Protein AF-A0AAW1MHN1-F1 (afdb_monomer_lite)

Structure (mmCIF, N/CA/C/O backbone):
data_AF-A0AAW1MHN1-F1
#
_entry.id   AF-A0AAW1MHN1-F1
#
loop_
_atom_site.group_PDB
_atom_site.id
_atom_site.type_symbol
_atom_site.label_atom_id
_atom_site.label_alt_id
_atom_site.label_comp_id
_atom_site.label_asym_id
_atom_site.label_entity_id
_atom_site.label_seq_id
_atom_site.pdbx_PDB_ins_code
_atom_site.Cartn_x
_atom_site.Cartn_y
_atom_site.Cartn_z
_atom_site.occupancy
_atom_site.B_iso_or_equiv
_atom_site.auth_seq_id
_atom_site.auth_comp_id
_atom_site.auth_asym_id
_atom_site.auth_atom_id
_atom_site.pdbx_PDB_model_num
ATOM 1 N N . MET A 1 1 ? 38.233 4.394 -58.526 1.00 70.19 1 MET A N 1
ATOM 2 C CA . MET A 1 1 ? 38.509 3.224 -57.655 1.00 70.19 1 MET A CA 1
ATOM 3 C C . MET A 1 1 ? 38.593 3.620 -56.185 1.00 70.19 1 MET A C 1
ATOM 5 O O . MET A 1 1 ? 37.883 3.020 -55.396 1.00 70.19 1 MET A O 1
ATOM 9 N N . HIS A 1 2 ? 39.380 4.636 -55.810 1.00 81.19 2 HIS A N 1
ATOM 10 C CA . HIS A 1 2 ? 39.458 5.106 -54.418 1.00 81.19 2 HIS A CA 1
ATOM 11 C C . HIS A 1 2 ? 38.120 5.651 -53.877 1.00 81.19 2 HIS A C 1
ATOM 13 O O . HIS A 1 2 ? 37.671 5.200 -52.833 1.00 81.19 2 HIS A O 1
ATOM 19 N N . GLU A 1 3 ? 37.430 6.514 -54.630 1.00 82.94 3 GLU A N 1
ATOM 20 C CA . GLU A 1 3 ? 36.120 7.070 -54.234 1.00 82.94 3 GLU A CA 1
ATOM 21 C C . GLU A 1 3 ? 35.040 5.997 -54.036 1.00 82.94 3 GLU A C 1
ATOM 23 O O . GLU A 1 3 ? 34.288 6.041 -53.070 1.00 82.94 3 GLU A O 1
ATOM 28 N N . TYR A 1 4 ? 35.019 4.976 -54.896 1.00 83.81 4 TYR A N 1
ATOM 29 C CA . TYR A 1 4 ? 34.087 3.851 -54.770 1.00 83.81 4 TYR A CA 1
ATOM 30 C C . TYR A 1 4 ? 34.326 3.043 -53.485 1.00 83.81 4 TYR A C 1
ATOM 32 O O . TYR A 1 4 ? 33.385 2.630 -52.817 1.00 83.81 4 TYR A O 1
ATOM 40 N N . ILE A 1 5 ? 35.593 2.847 -53.103 1.00 85.06 5 ILE A N 1
ATOM 41 C CA . ILE A 1 5 ? 35.951 2.154 -51.857 1.00 85.06 5 ILE A CA 1
ATOM 42 C C . ILE A 1 5 ? 35.520 2.971 -50.631 1.00 85.06 5 ILE A C 1
ATOM 44 O O . ILE A 1 5 ? 35.090 2.384 -49.641 1.00 85.06 5 ILE A O 1
ATOM 48 N N . VAL A 1 6 ? 35.622 4.302 -50.690 1.00 87.69 6 VAL A N 1
ATOM 49 C CA . VAL A 1 6 ? 35.166 5.195 -49.611 1.00 87.69 6 VAL A CA 1
ATOM 50 C C . VAL A 1 6 ? 33.645 5.127 -49.471 1.00 87.69 6 VAL A C 1
ATOM 52 O O . VAL A 1 6 ? 33.153 4.832 -48.389 1.00 87.69 6 VAL A O 1
ATOM 55 N N . GLN A 1 7 ? 32.906 5.237 -50.576 1.00 89.94 7 GLN A N 1
ATOM 56 C CA . GLN A 1 7 ? 31.442 5.183 -50.564 1.00 89.94 7 GLN A CA 1
ATOM 57 C C . GLN A 1 7 ? 30.892 3.857 -50.008 1.00 89.94 7 GLN A C 1
ATOM 59 O O . GLN A 1 7 ? 29.919 3.845 -49.255 1.00 89.94 7 GLN A O 1
ATOM 64 N N . VAL A 1 8 ? 31.526 2.729 -50.347 1.00 89.44 8 VAL A N 1
ATOM 65 C CA . VAL A 1 8 ? 31.143 1.415 -49.804 1.00 89.44 8 VAL A CA 1
ATOM 66 C C . VAL A 1 8 ? 31.441 1.325 -48.305 1.00 89.44 8 VAL A C 1
ATOM 68 O O . VAL A 1 8 ? 30.635 0.771 -47.561 1.00 89.44 8 VAL A O 1
ATOM 71 N N . LYS A 1 9 ? 32.568 1.879 -47.839 1.00 90.56 9 LYS A N 1
ATOM 72 C CA . LYS A 1 9 ? 32.893 1.915 -46.405 1.00 90.56 9 LYS A CA 1
ATOM 73 C C . LYS A 1 9 ? 31.888 2.743 -45.614 1.00 90.56 9 LYS A C 1
ATOM 75 O O . LYS A 1 9 ? 31.445 2.276 -44.569 1.00 90.56 9 LYS A O 1
ATOM 80 N N . ASP A 1 10 ? 31.514 3.909 -46.127 1.00 90.12 10 ASP A N 1
ATOM 81 C CA . ASP A 1 10 ? 30.573 4.807 -45.458 1.00 90.12 10 ASP A CA 1
ATOM 82 C C . ASP A 1 10 ? 29.181 4.169 -45.368 1.00 90.12 10 ASP A C 1
ATOM 84 O O . ASP A 1 10 ? 28.581 4.146 -44.299 1.00 90.12 10 ASP A O 1
ATOM 88 N N . SER A 1 11 ? 28.716 3.522 -46.443 1.00 88.69 11 SER A N 1
ATOM 89 C CA . SER A 1 11 ? 27.442 2.790 -46.439 1.00 88.69 11 SER A CA 1
ATOM 90 C C . SER A 1 11 ? 27.431 1.617 -45.451 1.00 88.69 11 SER A C 1
ATOM 92 O O . SER A 1 11 ? 26.456 1.425 -44.727 1.00 88.69 11 SER A O 1
ATOM 94 N N . VAL A 1 12 ? 28.514 0.835 -45.381 1.00 87.62 12 VAL A N 1
ATOM 95 C CA . VAL A 1 12 ? 28.626 -0.269 -44.414 1.00 87.62 12 VAL A CA 1
ATOM 96 C C . VAL A 1 12 ? 28.677 0.264 -42.984 1.00 87.62 12 VAL A C 1
ATOM 98 O O . VAL A 1 12 ? 28.053 -0.315 -42.096 1.00 87.62 12 VAL A O 1
ATOM 101 N N . TYR A 1 13 ? 29.388 1.368 -42.757 1.00 89.44 13 TYR A N 1
ATOM 102 C CA . TYR A 1 13 ? 29.446 2.022 -41.456 1.00 89.44 13 TYR A CA 1
ATOM 103 C C . TYR A 1 13 ? 28.063 2.515 -41.019 1.00 89.44 13 TYR A C 1
ATOM 105 O O . TYR A 1 13 ? 27.644 2.205 -39.909 1.00 89.44 13 TYR A O 1
ATOM 113 N N . GLU A 1 14 ? 27.314 3.187 -41.895 1.00 87.31 14 GLU A N 1
ATOM 114 C CA . GLU A 1 14 ? 25.948 3.633 -41.600 1.00 87.31 14 GLU A CA 1
ATOM 115 C C . GLU A 1 14 ? 25.006 2.468 -41.281 1.00 87.31 14 GLU A C 1
ATOM 117 O O . GLU A 1 14 ? 24.216 2.559 -40.343 1.00 87.31 14 GLU A O 1
ATOM 122 N N . VAL A 1 15 ? 25.089 1.354 -42.014 1.00 83.88 15 VAL A N 1
ATOM 123 C CA . VAL A 1 15 ? 24.269 0.165 -41.731 1.00 83.88 15 VAL A CA 1
ATOM 124 C C . VAL A 1 15 ? 24.635 -0.449 -40.381 1.00 83.88 15 VAL A C 1
ATOM 126 O O . VAL A 1 15 ? 23.741 -0.794 -39.613 1.00 83.88 15 VAL A O 1
ATOM 129 N N . LEU A 1 16 ? 25.928 -0.566 -40.067 1.00 83.88 16 LEU A N 1
ATOM 130 C CA . LEU A 1 16 ? 26.386 -1.108 -38.786 1.00 83.88 16 LEU A CA 1
ATOM 131 C C . LEU A 1 16 ? 25.983 -0.216 -37.615 1.00 83.88 16 LEU A C 1
ATOM 133 O O . LEU A 1 16 ? 25.509 -0.734 -36.610 1.00 83.88 16 LEU A O 1
ATOM 137 N N . VAL A 1 17 ? 26.138 1.102 -37.747 1.00 85.44 17 VAL A N 1
ATOM 138 C CA . VAL A 1 17 ? 25.728 2.066 -36.721 1.00 85.44 17 VAL A CA 1
ATOM 139 C C . VAL A 1 17 ? 24.221 1.999 -36.508 1.00 85.44 17 VAL A C 1
ATOM 141 O O . VAL A 1 17 ? 23.791 1.826 -35.377 1.00 85.44 17 VAL A O 1
ATOM 144 N N . ASN A 1 18 ? 23.417 2.022 -37.575 1.00 82.75 18 ASN A N 1
ATOM 145 C CA . ASN A 1 18 ? 21.959 1.948 -37.451 1.00 82.75 18 ASN A CA 1
ATOM 146 C C . ASN A 1 18 ? 21.476 0.611 -36.862 1.00 82.75 18 ASN A C 1
ATOM 148 O O . ASN A 1 18 ? 20.567 0.605 -36.033 1.00 82.75 18 ASN A O 1
ATOM 152 N N . TYR A 1 19 ? 22.078 -0.512 -37.269 1.00 80.31 19 TYR A N 1
ATOM 153 C CA . TYR A 1 19 ? 21.760 -1.837 -36.727 1.00 80.31 19 TYR A CA 1
ATOM 154 C C . TYR A 1 19 ? 22.119 -1.926 -35.242 1.00 80.31 19 TYR A C 1
ATOM 156 O O . TYR A 1 19 ? 21.300 -2.344 -34.428 1.00 80.31 19 TYR A O 1
ATOM 164 N N . ILE A 1 20 ? 23.328 -1.488 -34.872 1.00 83.62 20 ILE A N 1
ATOM 165 C CA . ILE A 1 20 ? 23.756 -1.464 -33.474 1.00 83.62 20 ILE A CA 1
ATOM 166 C C . ILE A 1 20 ? 22.836 -0.536 -32.688 1.00 83.62 20 ILE A C 1
ATOM 168 O O . ILE A 1 20 ? 22.246 -0.992 -31.727 1.00 83.62 20 ILE A O 1
ATOM 172 N N . ASP A 1 21 ? 22.617 0.709 -33.096 1.00 84.12 21 ASP A N 1
ATOM 173 C CA . ASP A 1 21 ? 21.838 1.655 -32.296 1.00 84.12 21 ASP A CA 1
ATOM 174 C C . ASP A 1 21 ? 20.392 1.197 -32.069 1.00 84.12 21 ASP A C 1
ATOM 176 O O . ASP A 1 21 ? 19.911 1.253 -30.936 1.00 84.12 21 ASP A O 1
ATOM 180 N N . ILE A 1 22 ? 19.692 0.701 -33.093 1.00 83.12 22 ILE A N 1
ATOM 181 C CA . ILE A 1 22 ? 18.272 0.343 -32.967 1.00 83.12 22 ILE A CA 1
ATOM 182 C C . ILE A 1 22 ? 18.102 -1.014 -32.278 1.00 83.12 22 ILE A C 1
ATOM 184 O O . ILE A 1 22 ? 17.383 -1.107 -31.277 1.00 83.12 22 ILE A O 1
ATOM 188 N N . ASP A 1 23 ? 18.770 -2.061 -32.770 1.00 86.56 23 ASP A N 1
ATOM 189 C CA . ASP A 1 23 ? 18.561 -3.418 -32.261 1.00 86.56 23 ASP A CA 1
ATOM 190 C C . ASP A 1 23 ? 19.213 -3.616 -30.891 1.00 86.56 23 ASP A C 1
ATOM 192 O O . ASP A 1 23 ? 18.629 -4.275 -30.027 1.00 86.56 23 ASP A O 1
ATOM 196 N N . PHE A 1 24 ? 20.371 -2.994 -30.631 1.00 88.12 24 PHE A N 1
ATOM 197 C CA . PHE A 1 24 ? 20.981 -3.023 -29.299 1.00 88.12 24 PHE A CA 1
ATOM 198 C C . PHE A 1 24 ? 20.142 -2.248 -28.289 1.00 88.12 24 PHE A C 1
ATOM 200 O O . PHE A 1 24 ? 19.923 -2.754 -27.192 1.00 88.12 24 PHE A O 1
ATOM 207 N N . THR A 1 25 ? 19.640 -1.055 -28.632 1.00 89.31 25 THR A N 1
ATOM 208 C CA . THR A 1 25 ? 18.800 -0.277 -27.705 1.00 89.31 25 THR A CA 1
ATOM 209 C C . THR A 1 25 ? 17.502 -1.013 -27.400 1.00 89.31 25 THR A C 1
ATOM 211 O O . THR A 1 25 ? 17.096 -1.085 -26.237 1.00 89.31 25 THR A O 1
ATOM 214 N N . LEU A 1 26 ? 16.868 -1.617 -28.410 1.00 90.56 26 LEU A N 1
ATOM 215 C CA . LEU A 1 26 ? 15.676 -2.428 -28.205 1.00 90.56 26 LEU A CA 1
ATOM 216 C C . LEU A 1 26 ? 15.996 -3.639 -27.322 1.00 90.56 26 LEU A C 1
ATOM 218 O O . LEU A 1 26 ? 15.363 -3.809 -26.282 1.00 90.56 26 LEU A O 1
ATOM 222 N N . TRP A 1 27 ? 17.013 -4.430 -27.659 1.00 91.56 27 TRP A N 1
ATOM 223 C CA . TRP A 1 27 ? 17.418 -5.593 -26.867 1.00 91.56 27 TRP A CA 1
ATOM 224 C C . TRP A 1 27 ? 17.759 -5.226 -25.416 1.00 91.56 27 TRP A C 1
ATOM 226 O O . TRP A 1 27 ? 17.274 -5.865 -24.480 1.00 91.56 27 TRP A O 1
ATOM 236 N N . LEU A 1 28 ? 18.528 -4.154 -25.220 1.00 92.25 28 LEU A N 1
ATOM 237 C CA . LEU A 1 28 ? 18.906 -3.646 -23.907 1.00 92.25 28 LEU A CA 1
ATOM 238 C C . LEU A 1 28 ? 17.676 -3.197 -23.114 1.00 92.25 28 LEU A C 1
ATOM 240 O O . LEU A 1 28 ? 17.567 -3.507 -21.930 1.00 92.25 28 LEU A O 1
ATOM 244 N N . SER A 1 29 ? 16.722 -2.514 -23.753 1.00 89.44 29 SER A N 1
ATOM 245 C CA . SER A 1 29 ? 15.479 -2.111 -23.094 1.00 89.44 29 SER A CA 1
ATOM 246 C C . SER A 1 29 ? 14.668 -3.325 -22.632 1.00 89.44 29 SER A C 1
ATOM 248 O O . SER A 1 29 ? 14.266 -3.376 -21.474 1.00 89.44 29 SER A O 1
ATOM 250 N N . TRP A 1 30 ? 14.511 -4.353 -23.471 1.00 92.19 30 TRP A N 1
ATOM 251 C CA . TRP A 1 30 ? 13.808 -5.588 -23.112 1.00 92.19 30 TRP A CA 1
ATOM 252 C C . TRP A 1 30 ? 14.504 -6.351 -21.981 1.00 92.19 30 TRP A C 1
ATOM 254 O O . TRP A 1 30 ? 13.828 -6.897 -21.112 1.00 92.19 30 TRP A O 1
ATOM 264 N N . LEU A 1 31 ? 15.839 -6.344 -21.952 1.00 92.19 31 LEU A N 1
ATOM 265 C CA . LEU A 1 31 ? 16.625 -6.920 -20.862 1.00 92.19 31 LEU A CA 1
ATOM 266 C C . LEU A 1 31 ? 16.437 -6.149 -19.543 1.00 92.19 31 LEU A C 1
ATOM 268 O O . LEU A 1 31 ? 16.331 -6.758 -18.479 1.00 92.19 31 LEU A O 1
ATOM 272 N N . LEU A 1 32 ? 16.393 -4.815 -19.601 1.00 93.06 32 LEU A N 1
ATOM 273 C CA . LEU A 1 32 ? 16.289 -3.953 -18.421 1.00 93.06 32 LEU A CA 1
ATOM 274 C C . LEU A 1 32 ? 14.853 -3.781 -17.910 1.00 93.06 32 LEU A C 1
ATOM 276 O O . LEU A 1 32 ? 14.673 -3.491 -16.729 1.00 93.06 32 LEU A O 1
ATOM 280 N N . MET A 1 33 ? 13.825 -3.975 -18.739 1.00 90.12 33 MET A N 1
ATOM 281 C CA . MET A 1 33 ? 12.423 -3.796 -18.337 1.00 90.12 33 MET A CA 1
ATOM 282 C C . MET A 1 33 ? 12.019 -4.659 -17.125 1.00 90.12 33 MET A C 1
ATOM 284 O O . MET A 1 33 ? 11.496 -4.096 -16.160 1.00 90.12 33 MET A O 1
ATOM 288 N N . PRO A 1 34 ? 12.292 -5.981 -17.084 1.00 89.12 34 PRO A N 1
ATOM 289 C CA . PRO A 1 34 ? 12.010 -6.795 -15.903 1.00 89.12 34 PRO A CA 1
ATOM 290 C C . PRO A 1 34 ? 12.746 -6.293 -14.659 1.00 89.12 34 PRO A C 1
ATOM 292 O O . PRO A 1 34 ? 12.159 -6.223 -13.583 1.00 89.12 34 PRO A O 1
ATOM 295 N N . LEU A 1 35 ? 14.007 -5.879 -14.813 1.00 90.00 35 LEU A N 1
ATOM 296 C CA . LEU A 1 35 ? 14.811 -5.338 -13.720 1.00 90.00 35 LEU A CA 1
ATOM 297 C C . LEU A 1 35 ? 14.179 -4.057 -13.157 1.00 90.00 35 LEU A C 1
ATOM 299 O O . LEU A 1 35 ? 13.976 -3.943 -11.951 1.00 90.00 35 LEU A O 1
ATOM 303 N N . ILE A 1 36 ? 13.786 -3.125 -14.022 1.00 89.81 36 ILE A N 1
ATOM 304 C CA . ILE A 1 36 ? 13.105 -1.888 -13.625 1.00 89.81 36 ILE A CA 1
ATOM 305 C C . ILE A 1 36 ? 11.809 -2.209 -12.868 1.00 89.81 36 ILE A C 1
ATOM 307 O O . ILE A 1 36 ? 11.591 -1.681 -11.778 1.00 89.81 36 ILE A O 1
ATOM 311 N N . ILE A 1 37 ? 10.984 -3.126 -13.384 1.00 87.88 37 ILE A N 1
ATOM 312 C CA . ILE A 1 37 ? 9.732 -3.542 -12.733 1.00 87.88 37 ILE A CA 1
ATOM 313 C C . ILE A 1 37 ? 9.999 -4.120 -11.334 1.00 87.88 37 ILE A C 1
ATOM 315 O O . ILE A 1 37 ? 9.290 -3.772 -10.386 1.00 87.88 37 ILE A O 1
ATOM 319 N N . THR A 1 38 ? 11.049 -4.936 -11.171 1.00 86.69 38 THR A N 1
ATOM 320 C CA . THR A 1 38 ? 11.400 -5.516 -9.861 1.00 86.69 38 THR A CA 1
ATOM 321 C C . THR A 1 38 ? 11.784 -4.478 -8.809 1.00 86.69 38 THR A C 1
ATOM 323 O O . THR A 1 38 ? 11.585 -4.740 -7.628 1.00 86.69 38 THR A O 1
ATOM 326 N N . PHE A 1 39 ? 12.271 -3.295 -9.203 1.00 87.06 39 PHE A N 1
ATOM 327 C CA . PHE A 1 39 ? 12.568 -2.195 -8.276 1.00 87.06 39 PHE A CA 1
ATOM 328 C C . PHE A 1 39 ? 11.390 -1.237 -8.068 1.00 87.06 39 PHE A C 1
ATOM 330 O O . PHE A 1 39 ? 11.228 -0.697 -6.973 1.00 87.06 39 PHE A O 1
ATOM 337 N N . ILE A 1 40 ? 10.543 -1.037 -9.081 1.00 88.81 40 ILE A N 1
ATOM 338 C CA . ILE A 1 40 ? 9.361 -0.168 -8.970 1.00 88.81 40 ILE A CA 1
ATOM 339 C C . ILE A 1 40 ? 8.375 -0.721 -7.938 1.00 88.81 40 ILE A C 1
ATOM 341 O O . ILE A 1 40 ? 7.862 0.034 -7.112 1.00 88.81 40 ILE A O 1
ATOM 345 N N . LEU A 1 41 ? 8.126 -2.032 -7.956 1.00 83.75 41 LEU A N 1
ATOM 346 C CA . LEU A 1 41 ? 7.161 -2.661 -7.057 1.00 83.75 41 LEU A CA 1
ATOM 347 C C . LEU A 1 41 ? 7.486 -2.428 -5.562 1.00 83.75 41 LEU A C 1
ATOM 349 O O . LEU A 1 41 ? 6.636 -1.877 -4.861 1.00 83.75 41 LEU A O 1
ATOM 353 N N . PRO A 1 42 ? 8.693 -2.742 -5.047 1.00 85.94 42 PRO A N 1
ATOM 354 C CA . PRO A 1 42 ? 9.042 -2.451 -3.657 1.00 85.94 42 PRO A CA 1
ATOM 355 C C . PRO A 1 42 ? 9.085 -0.948 -3.356 1.00 85.94 42 PRO A C 1
ATOM 357 O O . PRO A 1 42 ? 8.726 -0.550 -2.249 1.00 85.94 42 PRO A O 1
ATOM 360 N N . LEU A 1 43 ? 9.456 -0.096 -4.321 1.00 89.44 43 LEU A N 1
ATOM 361 C CA . LEU A 1 43 ? 9.453 1.357 -4.129 1.00 89.44 43 LEU A CA 1
ATOM 362 C C . LEU A 1 43 ? 8.044 1.893 -3.835 1.00 89.44 43 LEU A C 1
ATOM 364 O O . LEU A 1 43 ? 7.870 2.697 -2.919 1.00 89.44 43 LEU A O 1
ATOM 368 N N . VAL A 1 44 ? 7.032 1.421 -4.566 1.00 89.88 44 VAL A N 1
ATOM 369 C CA . VAL A 1 44 ? 5.634 1.819 -4.338 1.00 89.88 44 VAL A CA 1
ATOM 370 C C . VAL A 1 44 ? 5.155 1.391 -2.954 1.00 89.88 44 VAL A C 1
ATOM 372 O O . VAL A 1 44 ? 4.529 2.183 -2.249 1.00 89.88 44 VAL A O 1
ATOM 375 N N . ILE A 1 45 ? 5.521 0.187 -2.510 1.00 88.62 45 ILE A N 1
ATOM 376 C CA . ILE A 1 45 ? 5.190 -0.295 -1.163 1.00 88.62 45 ILE A CA 1
ATOM 377 C C . ILE A 1 45 ? 5.826 0.583 -0.084 1.00 88.62 45 ILE A C 1
ATOM 379 O O . ILE A 1 45 ? 5.152 0.963 0.874 1.00 88.62 45 ILE A O 1
ATOM 383 N N . VAL A 1 46 ? 7.092 0.972 -0.249 1.00 88.62 46 VAL A N 1
ATOM 384 C CA . VAL A 1 46 ? 7.760 1.897 0.678 1.00 88.62 46 VAL A CA 1
ATOM 385 C C . VAL A 1 46 ? 7.021 3.237 0.732 1.00 88.62 46 VAL A C 1
ATOM 387 O O . VAL A 1 46 ? 6.712 3.719 1.822 1.00 88.62 46 VAL A O 1
ATOM 390 N N . ILE A 1 47 ? 6.659 3.814 -0.418 1.00 91.06 47 ILE A N 1
ATOM 391 C CA . ILE A 1 47 ? 5.889 5.067 -0.484 1.00 91.06 47 ILE A CA 1
ATOM 392 C C . ILE A 1 47 ? 4.550 4.935 0.261 1.00 91.06 47 ILE A C 1
ATOM 394 O O . ILE A 1 47 ? 4.199 5.812 1.052 1.00 91.06 47 ILE A O 1
ATOM 398 N N . LEU A 1 48 ? 3.823 3.829 0.081 1.00 90.56 48 LEU A N 1
ATOM 399 C CA . LEU A 1 48 ? 2.561 3.577 0.786 1.00 90.56 48 LEU A CA 1
ATOM 400 C C . LEU A 1 48 ? 2.735 3.464 2.301 1.00 90.56 48 LEU A C 1
ATOM 402 O O . LEU A 1 48 ? 1.892 3.960 3.056 1.00 90.56 48 LEU A O 1
ATOM 406 N N . LEU A 1 49 ? 3.829 2.861 2.769 1.00 88.94 49 LEU A N 1
ATOM 407 C CA . LEU A 1 49 ? 4.153 2.810 4.196 1.00 88.94 49 LEU A CA 1
ATOM 408 C C . LEU A 1 49 ? 4.413 4.213 4.761 1.00 88.94 49 LEU A C 1
ATOM 410 O O . LEU A 1 49 ? 3.900 4.538 5.834 1.00 88.94 49 LEU A O 1
ATOM 414 N N . TYR A 1 50 ? 5.124 5.077 4.029 1.00 88.56 50 TYR A N 1
ATOM 415 C CA . TYR A 1 50 ? 5.326 6.475 4.430 1.00 88.56 50 TYR A CA 1
ATOM 416 C C . TYR A 1 50 ? 4.022 7.275 4.452 1.00 88.56 50 TYR A C 1
ATOM 418 O O . TYR A 1 50 ? 3.777 8.008 5.410 1.00 88.56 50 TYR A O 1
ATOM 426 N N . ILE A 1 51 ? 3.154 7.105 3.451 1.00 91.06 51 ILE A N 1
ATOM 427 C CA . ILE A 1 51 ? 1.819 7.722 3.437 1.00 91.06 51 ILE A CA 1
ATOM 428 C C . ILE A 1 51 ? 1.002 7.241 4.644 1.00 91.06 51 ILE A C 1
ATOM 430 O O . ILE A 1 51 ? 0.374 8.046 5.329 1.00 91.06 51 ILE A O 1
ATOM 434 N N . SER A 1 52 ? 1.053 5.945 4.958 1.00 90.12 52 SER A N 1
ATOM 435 C CA . SER A 1 52 ? 0.364 5.372 6.120 1.00 90.12 52 SER A CA 1
ATOM 436 C C . SER A 1 52 ? 0.864 5.987 7.429 1.00 90.12 52 SER A C 1
ATOM 438 O O . SER A 1 52 ? 0.063 6.423 8.257 1.00 90.12 52 SER A O 1
ATOM 440 N N . ALA A 1 53 ? 2.185 6.091 7.600 1.00 88.12 53 ALA A N 1
ATOM 441 C CA . ALA A 1 53 ? 2.794 6.740 8.756 1.00 88.12 53 ALA A CA 1
ATOM 442 C C . ALA A 1 53 ? 2.401 8.225 8.853 1.00 88.12 53 ALA A C 1
ATOM 444 O O . ALA A 1 53 ? 2.057 8.696 9.937 1.00 88.12 53 ALA A O 1
ATOM 445 N N . LEU A 1 54 ? 2.375 8.944 7.727 1.00 88.88 54 LEU A N 1
ATOM 446 C CA . LEU A 1 54 ? 1.961 10.345 7.655 1.00 88.88 54 LEU A CA 1
ATOM 447 C C . LEU A 1 54 ? 0.495 10.540 8.065 1.00 88.88 54 LEU A C 1
ATOM 449 O O . LEU A 1 54 ? 0.187 11.465 8.824 1.00 88.88 54 LEU A O 1
ATOM 453 N N . ILE A 1 55 ? -0.405 9.663 7.610 1.00 88.50 55 ILE A N 1
ATOM 454 C CA . ILE A 1 55 ? -1.817 9.673 8.013 1.00 88.50 55 ILE A CA 1
ATOM 455 C C . ILE A 1 55 ? -1.909 9.472 9.527 1.00 88.50 55 ILE A C 1
ATOM 457 O O . ILE A 1 55 ? -2.495 10.300 10.224 1.00 88.50 55 ILE A O 1
ATOM 461 N N . LEU A 1 56 ? -1.283 8.423 10.065 1.00 87.12 56 LEU A N 1
ATOM 462 C CA . LEU A 1 56 ? -1.315 8.141 11.502 1.00 87.12 56 LEU A CA 1
ATOM 463 C C . LEU A 1 56 ? -0.723 9.288 12.331 1.00 87.12 56 LEU A C 1
ATOM 465 O O . LEU A 1 56 ? -1.277 9.648 13.369 1.00 87.12 56 LEU A O 1
ATOM 469 N N . TYR A 1 57 ? 0.367 9.899 11.866 1.00 87.38 57 TYR A N 1
ATOM 470 C CA . TYR A 1 57 ? 0.990 11.042 12.527 1.00 87.38 57 TYR A CA 1
ATOM 471 C C . TYR A 1 57 ? 0.078 12.272 12.527 1.00 87.38 57 TYR A C 1
ATOM 473 O O . TYR A 1 57 ? -0.103 12.910 13.566 1.00 87.38 57 TYR A O 1
ATOM 481 N N . THR A 1 58 ? -0.571 12.559 11.398 1.00 85.94 58 THR A N 1
ATOM 482 C CA . THR A 1 58 ? -1.565 13.633 11.289 1.00 85.94 58 THR A CA 1
ATOM 483 C C . THR A 1 58 ? -2.710 13.419 12.273 1.00 85.94 58 THR A C 1
ATOM 485 O O . THR A 1 58 ? -3.049 14.331 13.023 1.00 85.94 58 THR A O 1
ATOM 488 N N . TYR A 1 59 ? -3.254 12.201 12.345 1.00 84.25 59 TYR A N 1
ATOM 489 C CA . TYR A 1 59 ? -4.303 11.859 13.307 1.00 84.25 59 TYR A CA 1
ATOM 490 C C . TYR A 1 59 ? -3.808 11.882 14.757 1.00 84.25 59 TYR A C 1
ATOM 492 O O . TYR A 1 59 ? -4.594 12.171 15.651 1.00 84.25 59 TYR A O 1
ATOM 500 N N . LYS A 1 60 ? -2.525 11.615 15.027 1.00 83.81 60 LYS A N 1
ATOM 501 C CA . LYS A 1 60 ? -1.943 11.714 16.374 1.00 83.81 60 LYS A CA 1
ATOM 502 C C . LYS A 1 60 ? -1.807 13.168 16.835 1.00 83.81 60 LYS A C 1
ATOM 504 O O . LYS A 1 60 ? -2.169 13.454 17.974 1.00 83.81 60 LYS A O 1
ATOM 509 N N . LEU A 1 61 ? -1.289 14.051 15.978 1.00 85.00 61 LEU A N 1
ATOM 510 C CA . LEU A 1 61 ? -0.940 15.436 16.322 1.00 85.00 61 LEU A CA 1
ATOM 511 C C . LEU A 1 61 ? -2.111 16.415 16.150 1.00 85.00 61 LEU A C 1
ATOM 513 O O . LEU A 1 61 ? -2.334 17.268 17.002 1.0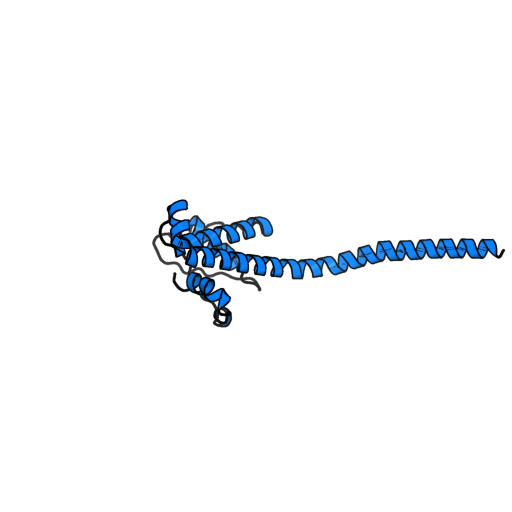0 85.00 61 LEU A O 1
ATOM 517 N N . HIS A 1 62 ? -2.893 16.269 15.080 1.00 82.56 62 HIS A N 1
ATOM 518 C CA . HIS A 1 62 ? -3.941 17.216 14.683 1.00 82.56 62 HIS A CA 1
ATOM 519 C C . HIS A 1 62 ? -5.360 16.676 14.906 1.00 82.56 62 HIS A C 1
ATOM 521 O O . HIS A 1 62 ? -6.316 17.176 14.310 1.00 82.56 62 HIS A O 1
ATOM 527 N N . TRP A 1 63 ? -5.524 15.670 15.776 1.00 82.31 63 TRP A N 1
ATOM 528 C CA . TRP A 1 63 ? -6.816 15.015 16.023 1.00 82.31 63 TRP A CA 1
ATOM 529 C C . TRP A 1 63 ? -7.956 15.998 16.278 1.00 82.31 63 TRP A C 1
ATOM 531 O O . TRP A 1 63 ? -9.038 15.827 15.731 1.00 82.31 63 TRP A O 1
ATOM 541 N N . ASN A 1 64 ? -7.710 17.033 17.085 1.00 79.69 64 ASN A N 1
ATOM 542 C CA . ASN A 1 64 ? -8.748 17.982 17.478 1.00 79.69 64 ASN A CA 1
ATOM 543 C C . ASN A 1 64 ? -9.369 18.687 16.265 1.00 79.69 64 ASN A C 1
ATOM 545 O O . ASN A 1 64 ? -10.579 18.862 16.232 1.00 79.69 64 ASN A O 1
ATOM 549 N N . HIS A 1 65 ? -8.566 19.021 15.252 1.00 79.12 65 HIS A N 1
ATOM 550 C CA . HIS A 1 65 ? -9.051 19.642 14.020 1.00 79.12 65 HIS A CA 1
ATOM 551 C C . HIS A 1 65 ? -9.698 18.622 13.072 1.00 79.12 65 HIS A C 1
ATOM 553 O O . HIS A 1 65 ? -10.738 18.875 12.471 1.00 79.12 65 HIS A O 1
ATOM 559 N N . VAL A 1 66 ? -9.117 17.425 12.967 1.00 77.50 66 VAL A N 1
ATOM 560 C CA . VAL A 1 66 ? -9.662 16.349 12.125 1.00 77.50 66 VAL A CA 1
ATOM 561 C C . VAL A 1 66 ? -11.030 15.887 12.642 1.00 77.50 66 VAL A C 1
ATOM 563 O O . VAL A 1 66 ? -11.958 15.687 11.860 1.00 77.50 66 VAL A O 1
ATOM 566 N N . ARG A 1 67 ? -11.194 15.771 13.963 1.00 78.56 67 ARG A N 1
ATOM 567 C CA . ARG A 1 67 ? -12.448 15.354 14.601 1.00 78.56 67 ARG A CA 1
ATOM 568 C C . ARG A 1 67 ? -13.595 16.311 14.287 1.00 78.56 67 ARG A C 1
ATOM 570 O O . ARG A 1 67 ? -14.685 15.831 14.004 1.00 78.56 67 ARG A O 1
ATOM 577 N N . THR A 1 68 ? -13.356 17.625 14.309 1.00 75.38 68 THR A N 1
ATOM 578 C CA . THR A 1 68 ? -14.404 18.620 14.023 1.00 75.38 68 THR A CA 1
ATOM 579 C C . THR A 1 68 ? -14.883 18.600 12.576 1.00 75.38 68 THR A C 1
ATOM 581 O O . THR A 1 68 ? -15.988 19.046 12.305 1.00 75.38 68 THR A O 1
ATOM 584 N N . VAL A 1 69 ? -14.062 18.105 11.646 1.00 74.00 69 VAL A N 1
ATOM 585 C CA . VAL A 1 69 ? -14.406 18.054 10.217 1.00 74.00 69 VAL A CA 1
ATOM 586 C C . VAL A 1 69 ? -15.077 16.734 9.844 1.00 74.00 69 VAL A C 1
ATOM 588 O O . VAL A 1 69 ? -15.984 16.717 9.019 1.00 74.00 69 VAL A O 1
ATOM 591 N N . PHE A 1 70 ? -14.628 15.618 10.423 1.00 68.38 70 PHE A N 1
ATOM 592 C CA . PHE A 1 70 ? -15.040 14.290 9.967 1.00 68.38 70 PHE A CA 1
ATOM 593 C C . PHE A 1 70 ? -16.118 13.618 10.827 1.00 68.38 70 PHE A C 1
ATOM 595 O O . PHE A 1 70 ? -16.560 12.534 10.447 1.00 68.38 70 PHE A O 1
ATOM 602 N N . ASP A 1 71 ? -16.518 14.203 11.965 1.00 64.81 71 ASP A N 1
ATOM 603 C CA . ASP A 1 71 ? -17.537 13.671 12.896 1.00 64.81 71 ASP A CA 1
ATOM 604 C C . ASP A 1 71 ? -17.352 12.179 13.243 1.00 64.81 71 ASP A C 1
ATOM 606 O O . ASP A 1 71 ? -18.275 11.445 13.605 1.00 64.81 71 ASP A O 1
ATOM 610 N N . ARG A 1 72 ? -16.112 11.686 13.130 1.00 63.78 72 ARG A N 1
ATOM 611 C CA . ARG A 1 72 ? -15.783 10.292 13.417 1.00 63.78 72 ARG A CA 1
ATOM 612 C C . ARG A 1 72 ? -15.492 10.142 14.905 1.00 63.78 72 ARG A C 1
ATOM 614 O O . ARG A 1 72 ? -14.877 11.010 15.527 1.00 63.78 72 ARG A O 1
ATOM 621 N N . GLY A 1 73 ? -15.964 9.019 15.454 1.00 71.44 73 GLY A N 1
ATOM 622 C CA . GLY A 1 73 ? -15.679 8.546 16.810 1.00 71.44 73 GLY A CA 1
ATOM 623 C C . GLY A 1 73 ? -14.186 8.278 17.044 1.00 71.44 73 GLY A C 1
ATOM 624 O O . GLY A 1 73 ? -13.350 9.060 16.622 1.00 71.44 73 GLY A O 1
ATOM 625 N N . ASP A 1 74 ? -13.835 7.206 17.756 1.00 80.75 74 ASP A N 1
ATOM 626 C CA . ASP A 1 74 ? -12.453 6.866 18.152 1.00 80.75 74 ASP A CA 1
ATOM 627 C C . ASP A 1 74 ? -11.336 7.299 17.163 1.00 80.75 74 ASP A C 1
ATOM 629 O O . ASP A 1 74 ? -11.347 6.942 15.979 1.00 80.75 74 ASP A O 1
ATOM 633 N N . LYS A 1 75 ? -10.341 8.033 17.691 1.00 82.62 75 LYS A N 1
ATOM 634 C CA . LYS A 1 75 ? -9.181 8.583 16.967 1.00 82.62 75 LYS A CA 1
ATOM 635 C C . LYS A 1 75 ? -8.465 7.528 16.139 1.00 82.62 75 LYS A C 1
ATOM 637 O O . LYS A 1 75 ? -8.175 7.741 14.962 1.00 82.62 75 LYS A O 1
ATOM 642 N N . TRP A 1 76 ? -8.174 6.394 16.764 1.00 82.62 76 TRP A N 1
ATOM 643 C CA . TRP A 1 76 ? -7.389 5.338 16.141 1.00 82.62 76 TRP A CA 1
ATOM 644 C C . TRP A 1 76 ? -8.223 4.535 15.147 1.00 82.62 76 TRP A C 1
ATOM 646 O O . TRP A 1 76 ? -7.729 4.195 14.077 1.00 82.62 76 TRP A O 1
ATOM 656 N N . GLY A 1 77 ? -9.506 4.305 15.433 1.00 85.62 77 GLY A N 1
ATOM 657 C CA . GLY A 1 77 ? -10.455 3.725 14.486 1.00 85.62 77 GLY A CA 1
ATOM 658 C C . GLY A 1 77 ? -10.594 4.544 13.200 1.00 85.62 77 GLY A C 1
ATOM 659 O O . GLY A 1 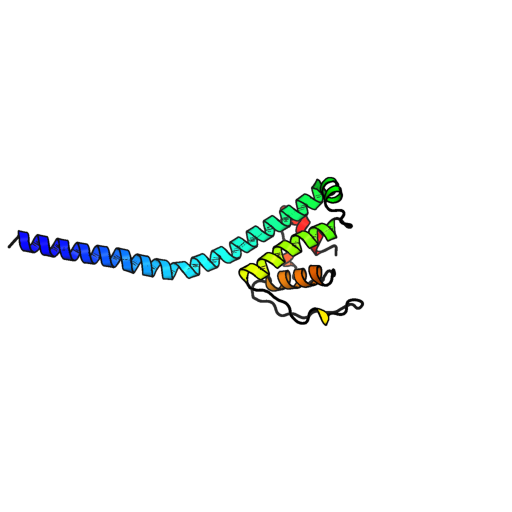77 ? -10.559 3.979 12.107 1.00 85.62 77 GLY A O 1
ATOM 660 N N . ALA A 1 78 ? -10.700 5.871 13.307 1.00 86.62 78 ALA A N 1
ATOM 661 C CA . ALA A 1 78 ? -10.757 6.750 12.141 1.00 86.62 78 ALA A CA 1
ATOM 662 C C . ALA A 1 78 ? -9.452 6.704 11.328 1.00 86.62 78 ALA A C 1
ATOM 664 O O . ALA A 1 78 ? -9.498 6.522 10.109 1.00 86.62 78 ALA A O 1
ATOM 665 N N . ALA A 1 79 ? -8.303 6.779 12.005 1.00 88.31 79 ALA A N 1
ATOM 666 C CA . ALA A 1 79 ? -6.993 6.720 11.366 1.00 88.31 79 ALA A CA 1
ATOM 667 C C . ALA A 1 79 ? -6.761 5.377 10.645 1.00 88.31 79 ALA A C 1
ATOM 669 O O . ALA A 1 79 ? -6.363 5.360 9.481 1.00 88.31 79 ALA A O 1
ATOM 670 N N . ARG A 1 80 ? -7.094 4.249 11.290 1.00 89.00 80 ARG A N 1
ATOM 671 C CA . ARG A 1 80 ? -7.003 2.908 10.692 1.00 89.00 80 ARG A CA 1
ATOM 672 C C . ARG A 1 80 ? -7.889 2.762 9.462 1.00 89.00 80 ARG A C 1
ATOM 674 O O . ARG A 1 80 ? -7.439 2.200 8.476 1.00 89.00 80 ARG A O 1
ATOM 681 N N . LYS A 1 81 ? -9.114 3.297 9.478 1.00 91.12 81 LYS A N 1
ATOM 682 C CA . LYS A 1 81 ? -10.001 3.277 8.300 1.00 91.12 81 LYS A CA 1
ATOM 683 C C . LYS A 1 81 ? -9.462 4.116 7.142 1.00 91.12 81 LYS A C 1
ATOM 685 O O . LYS A 1 81 ? -9.621 3.716 5.995 1.00 91.12 81 LYS A O 1
ATOM 690 N N . ALA A 1 82 ? -8.829 5.255 7.429 1.00 91.56 82 ALA A N 1
ATOM 691 C CA . ALA A 1 82 ? -8.193 6.077 6.401 1.00 91.56 82 ALA A CA 1
ATOM 692 C C . ALA A 1 82 ? -7.010 5.343 5.753 1.00 91.56 82 ALA A C 1
ATOM 694 O O . ALA A 1 82 ? -6.948 5.243 4.532 1.00 91.56 82 ALA A O 1
ATOM 695 N N . VAL A 1 83 ? -6.125 4.757 6.568 1.00 92.69 83 VAL A N 1
ATOM 696 C CA . VAL A 1 83 ? -5.037 3.896 6.077 1.00 92.69 83 VAL A CA 1
ATOM 697 C C . VAL A 1 83 ? -5.608 2.713 5.292 1.00 92.69 83 VAL A C 1
ATOM 699 O O . VAL A 1 83 ? -5.147 2.428 4.191 1.00 92.69 83 VAL A O 1
ATOM 702 N N . ALA A 1 84 ? -6.663 2.075 5.801 1.00 93.44 84 ALA A N 1
ATOM 703 C CA . ALA A 1 84 ? -7.274 0.928 5.148 1.00 93.44 84 ALA A CA 1
ATOM 704 C C . ALA A 1 84 ? -7.819 1.259 3.755 1.00 93.44 84 ALA A C 1
ATOM 706 O O . ALA A 1 84 ? -7.624 0.477 2.834 1.00 93.44 84 ALA A O 1
ATOM 707 N N . ALA A 1 85 ? -8.438 2.430 3.584 1.00 94.12 85 ALA A N 1
ATOM 708 C CA . ALA A 1 85 ? -8.936 2.886 2.289 1.00 94.12 85 ALA A CA 1
ATOM 709 C C . ALA A 1 85 ? -7.810 3.099 1.261 1.00 94.12 85 ALA A C 1
ATOM 711 O O . ALA A 1 85 ? -7.988 2.781 0.086 1.00 94.12 85 ALA A O 1
ATOM 712 N N . VAL A 1 86 ? -6.644 3.594 1.692 1.00 94.62 86 VAL A N 1
ATOM 713 C CA . VAL A 1 86 ? -5.471 3.760 0.815 1.00 94.62 86 VAL A CA 1
ATOM 714 C C . VAL A 1 86 ? -4.959 2.404 0.330 1.00 94.62 86 VAL A C 1
ATOM 716 O O . VAL A 1 86 ? -4.778 2.208 -0.870 1.00 94.62 86 VAL A O 1
ATOM 719 N N . TRP A 1 87 ? -4.773 1.453 1.247 1.00 94.56 87 TRP A N 1
ATOM 720 C CA . TRP A 1 87 ? -4.302 0.105 0.915 1.00 94.56 87 TRP A CA 1
ATOM 721 C C . TRP A 1 87 ? -5.322 -0.698 0.100 1.00 94.56 87 TRP A C 1
ATOM 723 O O . TRP A 1 87 ? -4.925 -1.416 -0.812 1.00 94.56 87 TRP A O 1
ATOM 733 N N . ASP A 1 88 ? -6.620 -0.549 0.378 1.00 94.50 88 ASP A N 1
ATOM 734 C CA . ASP A 1 88 ? -7.694 -1.162 -0.412 1.00 94.50 88 ASP A CA 1
ATOM 735 C C . ASP A 1 88 ? -7.714 -0.633 -1.852 1.00 94.50 88 ASP A C 1
ATOM 737 O O . ASP A 1 88 ? -7.751 -1.411 -2.805 1.00 94.50 88 ASP A O 1
ATOM 741 N N . SER A 1 89 ? -7.594 0.690 -2.013 1.00 94.19 89 SER A N 1
ATOM 742 C CA . SER A 1 89 ? -7.512 1.330 -3.331 1.00 94.19 89 SER A CA 1
ATOM 743 C C . SER A 1 89 ? -6.281 0.855 -4.098 1.00 94.19 89 SER A C 1
ATOM 745 O O . SER A 1 89 ? -6.376 0.526 -5.276 1.00 94.19 89 SER A O 1
ATOM 747 N N . HIS A 1 90 ? -5.126 0.775 -3.431 1.00 94.25 90 HIS A N 1
ATOM 748 C CA . HIS A 1 90 ? -3.909 0.257 -4.045 1.00 94.25 90 HIS A CA 1
ATOM 749 C C . HIS A 1 90 ? -4.074 -1.197 -4.507 1.00 94.25 90 HIS A C 1
ATOM 751 O O . HIS A 1 90 ? -3.803 -1.497 -5.668 1.00 94.25 90 HIS A O 1
ATOM 757 N N . GLY A 1 91 ? -4.572 -2.085 -3.639 1.00 92.44 91 GLY A N 1
ATOM 758 C CA . GLY A 1 91 ? -4.794 -3.491 -3.982 1.00 92.44 91 GLY A CA 1
ATOM 759 C C . GLY A 1 91 ? -5.751 -3.669 -5.160 1.00 92.44 91 GLY A C 1
ATOM 760 O O . GLY A 1 91 ? -5.497 -4.489 -6.043 1.00 92.44 91 GLY A O 1
ATOM 761 N N . TRP A 1 92 ? -6.809 -2.859 -5.223 1.00 93.75 92 TRP A N 1
ATOM 762 C CA . TRP A 1 92 ? -7.752 -2.881 -6.336 1.00 93.75 92 TRP A CA 1
ATOM 763 C C . TRP A 1 92 ? -7.137 -2.364 -7.646 1.00 93.75 92 TRP A C 1
ATOM 765 O O . TRP A 1 92 ? -7.239 -3.041 -8.664 1.00 93.75 92 TRP A O 1
ATOM 775 N N . ILE A 1 93 ? -6.448 -1.216 -7.632 1.00 92.56 93 ILE A N 1
ATOM 776 C CA . ILE A 1 93 ? -5.881 -0.606 -8.851 1.00 92.56 93 ILE A CA 1
ATOM 777 C C . ILE A 1 93 ? -4.740 -1.453 -9.427 1.00 92.56 93 ILE A C 1
ATOM 779 O O . ILE A 1 93 ? -4.667 -1.640 -10.638 1.00 92.56 93 ILE A O 1
ATOM 783 N N . TRP A 1 94 ? -3.828 -1.934 -8.581 1.00 90.06 94 TRP A N 1
ATOM 784 C CA . TRP A 1 94 ? -2.619 -2.622 -9.044 1.00 90.06 94 TRP A CA 1
ATOM 785 C C . TRP A 1 94 ? -2.814 -4.112 -9.290 1.00 90.06 94 TRP A C 1
ATOM 787 O O . TRP A 1 94 ? -2.204 -4.666 -10.201 1.00 90.06 94 TRP A O 1
ATOM 797 N N . HIS A 1 95 ? -3.631 -4.769 -8.469 1.00 89.88 95 HIS A N 1
ATOM 798 C CA . HIS A 1 95 ? -3.742 -6.226 -8.485 1.00 89.88 95 HIS A CA 1
ATOM 799 C C . HIS A 1 95 ? -5.157 -6.721 -8.772 1.00 89.88 95 HIS A C 1
ATOM 801 O O . HIS A 1 95 ? -5.357 -7.932 -8.825 1.00 89.88 95 HIS A O 1
ATOM 807 N N . GLY A 1 96 ? -6.142 -5.826 -8.922 1.00 92.94 96 GLY A N 1
ATOM 808 C CA . GLY A 1 96 ? -7.546 -6.228 -9.002 1.00 92.94 96 GLY A CA 1
ATOM 809 C C . GLY A 1 96 ? -7.983 -7.018 -7.767 1.00 92.94 96 GLY A C 1
ATOM 810 O O . GLY A 1 96 ? -8.794 -7.930 -7.885 1.00 92.94 96 GLY A O 1
ATOM 811 N N . TYR A 1 97 ? -7.391 -6.735 -6.599 1.00 93.19 97 TYR A N 1
ATOM 812 C CA . TYR A 1 97 ? -7.570 -7.566 -5.413 1.00 93.19 97 TYR A CA 1
ATOM 813 C C . TYR A 1 97 ? -9.014 -7.512 -4.903 1.00 93.19 97 TYR A C 1
ATOM 815 O O . TYR A 1 97 ? -9.531 -6.455 -4.522 1.00 93.19 97 TYR A O 1
ATOM 823 N N . GLU A 1 98 ? -9.641 -8.682 -4.833 1.00 92.12 98 GLU A N 1
ATOM 824 C CA . GLU A 1 98 ? -11.005 -8.872 -4.358 1.00 92.12 98 GLU A CA 1
ATOM 825 C C . GLU A 1 98 ? -11.079 -10.100 -3.447 1.00 92.12 98 GLU A C 1
ATOM 827 O O . GLU A 1 98 ? -10.353 -11.078 -3.627 1.00 92.12 98 GLU A O 1
ATOM 832 N N . VAL A 1 99 ? -11.956 -10.037 -2.443 1.00 92.31 99 VAL A N 1
ATOM 833 C CA . VAL A 1 99 ? -12.188 -11.131 -1.497 1.00 92.31 99 VAL A CA 1
ATOM 834 C C . VAL A 1 99 ? -13.638 -11.556 -1.618 1.00 92.31 99 VAL A C 1
ATOM 836 O O . VAL A 1 99 ? -14.545 -10.792 -1.291 1.00 92.31 99 VAL A O 1
ATOM 839 N N . THR A 1 100 ? -13.851 -12.787 -2.063 1.00 93.12 100 THR A N 1
ATOM 840 C CA . THR A 1 100 ? -15.172 -13.409 -2.142 1.00 93.12 100 THR A CA 1
ATOM 841 C C . THR A 1 100 ? -15.466 -14.190 -0.862 1.00 93.12 100 THR A C 1
ATOM 843 O O . THR A 1 100 ? -14.558 -14.705 -0.208 1.00 93.12 100 THR A O 1
ATOM 846 N N . GLY A 1 101 ? -16.737 -14.267 -0.459 1.00 91.44 101 GLY A N 1
ATOM 847 C CA . GLY A 1 101 ? -17.129 -15.031 0.727 1.00 91.44 101 GLY A CA 1
ATOM 848 C C . GLY A 1 101 ? -16.847 -14.333 2.060 1.00 91.44 101 GLY A C 1
ATOM 849 O O . GLY A 1 101 ? -16.865 -14.987 3.105 1.00 91.44 101 GLY A O 1
ATOM 850 N N . LEU A 1 102 ? -16.594 -13.020 2.062 1.00 90.75 102 LEU A N 1
ATOM 851 C CA . LEU A 1 102 ? -16.363 -12.254 3.290 1.00 90.75 102 LEU A CA 1
ATOM 852 C C . LEU A 1 102 ? -17.593 -12.286 4.215 1.00 90.75 102 LEU A C 1
ATOM 854 O O . LEU A 1 102 ? -17.478 -12.223 5.439 1.00 90.75 102 LEU A O 1
ATOM 858 N N . GLU A 1 103 ? -18.785 -12.430 3.643 1.00 89.88 103 GLU A N 1
ATOM 859 C CA . GLU A 1 103 ? -20.058 -12.628 4.324 1.00 89.88 103 GLU A CA 1
ATOM 860 C C . GLU A 1 103 ? -20.066 -13.845 5.258 1.00 89.88 103 GLU A C 1
ATOM 862 O O . GLU A 1 103 ? -20.697 -13.764 6.311 1.00 89.88 103 GLU A O 1
ATOM 867 N N . ASN A 1 104 ? -19.293 -14.893 4.951 1.00 90.12 104 ASN A N 1
ATOM 868 C CA . ASN A 1 104 ? -19.210 -16.116 5.757 1.00 90.12 104 ASN A CA 1
ATOM 869 C C . ASN A 1 104 ? -18.516 -15.897 7.108 1.00 90.12 104 ASN A C 1
ATOM 871 O O . ASN A 1 104 ? -18.663 -16.704 8.026 1.00 90.12 104 ASN A O 1
ATOM 875 N N . ILE A 1 105 ? -17.771 -14.798 7.258 1.00 88.81 105 ILE A N 1
ATOM 876 C CA . ILE A 1 105 ? -17.187 -14.420 8.543 1.00 88.81 105 ILE A CA 1
ATOM 877 C C . ILE A 1 105 ? -18.315 -13.947 9.463 1.00 88.81 105 ILE A C 1
ATOM 879 O O . ILE A 1 105 ? -18.930 -12.899 9.231 1.00 88.81 105 ILE A O 1
ATOM 883 N N . ASN A 1 106 ? -18.560 -14.715 10.527 1.00 86.06 106 ASN A N 1
ATOM 884 C CA . ASN A 1 106 ? -19.533 -14.379 11.559 1.00 86.06 106 ASN A CA 1
ATOM 885 C C . ASN A 1 106 ? -19.174 -13.033 12.211 1.00 86.06 106 ASN A C 1
ATOM 887 O O . ASN A 1 106 ? -18.018 -12.772 12.531 1.00 86.06 106 ASN A O 1
ATOM 891 N N . ASN A 1 107 ? -20.165 -12.164 12.409 1.00 83.69 107 ASN A N 1
ATOM 892 C CA . ASN A 1 107 ? -19.961 -10.831 12.976 1.00 83.69 107 ASN A CA 1
ATOM 893 C C . ASN A 1 107 ? -19.926 -10.821 14.512 1.00 83.69 107 ASN A C 1
ATOM 895 O O . ASN A 1 107 ? -19.406 -9.868 15.087 1.00 83.69 107 ASN A O 1
ATOM 899 N N . LYS A 1 108 ? -20.507 -11.833 15.166 1.00 85.44 108 LYS A N 1
ATOM 900 C CA . LYS A 1 108 ? -20.695 -11.868 16.626 1.00 85.44 108 LYS A CA 1
ATOM 901 C C . LYS A 1 108 ? -19.610 -12.668 17.334 1.00 85.44 108 LYS A C 1
ATOM 903 O O . LYS A 1 108 ? -19.135 -12.244 18.381 1.00 85.44 108 LYS A O 1
ATOM 908 N N . ASP A 1 109 ? -19.196 -13.776 16.732 1.00 88.56 109 ASP A N 1
ATOM 909 C CA . ASP A 1 109 ? -18.265 -14.706 17.362 1.00 88.56 109 ASP A CA 1
ATOM 910 C C . ASP A 1 109 ? -16.804 -14.439 16.942 1.00 88.56 109 ASP A C 1
ATOM 912 O O . ASP A 1 109 ? -16.534 -13.876 15.864 1.00 88.56 109 ASP A O 1
ATOM 916 N N . PRO A 1 110 ? -15.827 -14.787 17.800 1.00 88.12 110 PRO A N 1
ATOM 917 C CA . PRO A 1 110 ? -14.423 -14.815 17.412 1.00 88.12 110 PRO A CA 1
ATOM 918 C C . PRO A 1 110 ? -14.185 -15.898 16.351 1.00 88.12 110 PRO A C 1
ATOM 920 O O . PRO A 1 110 ? -14.811 -16.955 16.369 1.00 88.12 110 PRO A O 1
ATOM 923 N N . ALA A 1 111 ? -13.263 -15.633 15.428 1.00 88.62 111 ALA A N 1
ATOM 924 C CA . ALA A 1 111 ? -12.884 -16.563 14.372 1.00 88.62 111 ALA A CA 1
ATOM 925 C C . ALA A 1 111 ? -11.362 -16.568 14.207 1.00 88.62 111 ALA A C 1
ATOM 927 O O . ALA A 1 111 ? -10.725 -15.516 14.285 1.00 88.62 111 ALA A O 1
ATOM 928 N N . LEU A 1 112 ? -10.794 -17.749 13.961 1.00 90.69 112 LEU A N 1
ATOM 929 C CA . LEU A 1 112 ? -9.401 -17.902 13.558 1.00 90.69 112 LEU A CA 1
ATOM 930 C C . LEU A 1 112 ? -9.344 -17.982 12.034 1.00 90.69 112 LEU A C 1
ATOM 932 O O . LEU A 1 112 ? -9.977 -18.848 11.432 1.00 90.69 112 LEU A O 1
ATOM 936 N N . ILE A 1 113 ? -8.579 -17.084 11.422 1.00 89.44 113 ILE A N 1
ATOM 937 C CA . ILE A 1 113 ? -8.381 -17.051 9.975 1.00 89.44 113 ILE A CA 1
ATOM 938 C C . ILE A 1 113 ? -7.004 -17.634 9.694 1.00 89.44 113 ILE A C 1
ATOM 940 O O . ILE A 1 113 ? -5.990 -17.056 10.081 1.00 89.44 113 ILE A O 1
ATOM 944 N N . VAL A 1 114 ? -6.979 -18.788 9.033 1.00 90.81 114 VAL A N 1
ATOM 945 C CA . VAL A 1 114 ? -5.747 -19.419 8.561 1.00 90.81 114 VAL A CA 1
ATOM 946 C C . VAL A 1 114 ? -5.588 -19.059 7.094 1.00 90.81 114 VAL A C 1
ATOM 948 O O . VAL A 1 114 ? -6.462 -19.359 6.284 1.00 90.81 114 VAL A O 1
ATOM 951 N N . TYR A 1 115 ? -4.492 -18.389 6.764 1.00 86.31 115 TYR A N 1
ATOM 952 C CA . TYR A 1 115 ? -4.205 -17.937 5.411 1.00 86.31 115 TYR A CA 1
ATOM 953 C C . TYR A 1 115 ? -2.784 -18.331 5.017 1.00 86.31 115 TYR A C 1
ATOM 955 O O . TYR A 1 115 ? -1.899 -18.482 5.859 1.00 86.31 115 TYR A O 1
ATOM 963 N N . TYR A 1 116 ? -2.583 -18.497 3.716 1.00 88.75 116 TYR A N 1
ATOM 964 C CA . TYR A 1 116 ? -1.271 -18.656 3.109 1.00 88.75 116 TYR A CA 1
ATOM 965 C C . TYR A 1 116 ? -0.834 -17.298 2.564 1.00 88.75 116 TYR A C 1
ATOM 967 O O . TYR A 1 116 ? -1.641 -16.635 1.914 1.00 88.75 116 TYR A O 1
ATOM 975 N N . HIS A 1 117 ? 0.405 -16.886 2.835 1.00 84.69 117 HIS A N 1
ATOM 976 C CA . HIS A 1 117 ? 0.954 -15.641 2.301 1.00 84.69 117 HIS A CA 1
ATOM 977 C C . HIS A 1 117 ? 2.070 -15.911 1.293 1.00 84.69 117 HIS A C 1
ATOM 979 O O . HIS A 1 117 ? 2.815 -16.889 1.403 1.00 84.69 117 HIS A O 1
ATOM 985 N N . GLY A 1 118 ? 2.201 -15.013 0.318 1.00 80.31 118 GLY A N 1
ATOM 986 C CA . GLY A 1 118 ? 3.346 -14.990 -0.590 1.00 80.31 118 GLY A CA 1
ATOM 987 C C . GLY A 1 118 ? 4.650 -14.588 0.111 1.00 80.31 118 GLY A C 1
ATOM 988 O O . GLY A 1 118 ? 4.683 -14.281 1.300 1.00 80.31 118 GLY A O 1
ATOM 989 N N . ALA A 1 119 ? 5.756 -14.534 -0.637 1.00 79.19 119 ALA A N 1
ATOM 990 C CA . ALA A 1 119 ? 7.060 -14.138 -0.087 1.00 79.19 119 ALA A CA 1
ATOM 991 C C . ALA A 1 119 ? 7.053 -12.737 0.561 1.00 79.19 119 ALA A C 1
ATOM 993 O O . ALA A 1 119 ? 7.825 -12.478 1.482 1.00 79.19 119 ALA A O 1
ATOM 994 N N . ILE A 1 120 ? 6.170 -11.846 0.096 1.00 80.06 120 ILE A N 1
ATOM 995 C CA . ILE A 1 120 ? 5.932 -10.531 0.688 1.00 80.06 120 ILE A CA 1
ATOM 996 C C . ILE A 1 120 ? 4.474 -10.493 1.172 1.00 80.06 120 ILE A C 1
ATOM 998 O O . ILE A 1 120 ? 3.581 -10.673 0.344 1.00 80.06 120 ILE A O 1
ATOM 1002 N N . PRO A 1 121 ? 4.204 -10.214 2.461 1.00 82.06 121 PRO A N 1
ATOM 1003 C CA . PRO A 1 121 ? 2.873 -10.352 3.063 1.00 82.06 121 PRO A CA 1
ATOM 1004 C C . PRO A 1 121 ? 1.904 -9.199 2.715 1.00 82.06 121 PRO A C 1
ATOM 1006 O O . PRO A 1 121 ? 1.098 -8.789 3.546 1.00 82.06 121 PRO A O 1
ATOM 1009 N N . ILE A 1 122 ? 1.998 -8.612 1.514 1.00 87.50 122 ILE A N 1
ATOM 1010 C CA . ILE A 1 122 ? 1.137 -7.499 1.052 1.00 87.50 122 ILE A CA 1
ATOM 1011 C C . ILE A 1 122 ? -0.324 -7.949 0.917 1.00 87.50 122 ILE A C 1
ATOM 1013 O O . ILE A 1 122 ? -1.250 -7.197 1.222 1.00 87.50 122 ILE A O 1
ATOM 1017 N N . ASP A 1 123 ? -0.516 -9.194 0.496 1.00 87.38 123 ASP A N 1
ATOM 1018 C CA . ASP A 1 123 ? -1.800 -9.890 0.447 1.00 87.38 123 ASP A CA 1
ATOM 1019 C C . ASP A 1 123 ? -2.533 -9.870 1.795 1.00 87.38 123 ASP A C 1
ATOM 1021 O O . ASP A 1 123 ? -3.745 -9.648 1.838 1.00 87.38 123 ASP A O 1
ATOM 1025 N N . VAL A 1 124 ? -1.795 -10.012 2.898 1.00 89.50 124 VAL A N 1
ATOM 1026 C CA . VAL A 1 124 ? -2.337 -9.901 4.254 1.00 89.50 124 VAL A CA 1
ATOM 1027 C C . VAL A 1 124 ? -2.880 -8.500 4.488 1.00 89.50 124 VAL A C 1
ATOM 1029 O O . VAL A 1 124 ? -4.018 -8.365 4.926 1.00 89.50 124 VAL A O 1
ATOM 1032 N N . TYR A 1 125 ? -2.126 -7.450 4.151 1.00 89.25 125 TYR A N 1
ATOM 1033 C CA . TYR A 1 125 ? -2.595 -6.073 4.332 1.00 89.25 125 TYR A CA 1
ATOM 1034 C C . TYR A 1 125 ? -3.909 -5.829 3.590 1.00 89.25 125 TYR A C 1
ATOM 1036 O O . TYR A 1 125 ? -4.843 -5.314 4.202 1.00 89.25 125 TYR A O 1
ATOM 1044 N N . TYR A 1 126 ? -4.029 -6.254 2.328 1.00 92.88 126 TYR A N 1
ATOM 1045 C CA . TYR A 1 126 ? -5.281 -6.104 1.579 1.00 92.88 126 TYR A CA 1
ATOM 1046 C C . TYR A 1 126 ? -6.441 -6.880 2.202 1.00 92.88 126 TYR A C 1
ATOM 1048 O O . TYR A 1 126 ? -7.560 -6.375 2.280 1.00 92.88 126 TYR A O 1
ATOM 1056 N N . PHE A 1 127 ? -6.196 -8.093 2.693 1.00 93.00 127 PHE A N 1
ATOM 1057 C CA . PHE A 1 127 ? -7.233 -8.849 3.383 1.00 93.00 127 PHE A CA 1
ATOM 1058 C C . PHE A 1 127 ? -7.702 -8.133 4.659 1.00 93.00 127 PHE A C 1
ATOM 1060 O O . PHE A 1 127 ? -8.904 -7.968 4.887 1.00 93.00 127 PHE A O 1
ATOM 1067 N N . LEU A 1 128 ? -6.763 -7.652 5.479 1.00 92.19 128 LEU A N 1
ATOM 1068 C CA . LEU A 1 128 ? -7.066 -6.920 6.710 1.00 92.19 128 LEU A CA 1
ATOM 1069 C C . LEU A 1 128 ? -7.868 -5.648 6.425 1.00 92.19 128 LEU A C 1
ATOM 1071 O O . LEU A 1 128 ? -8.808 -5.340 7.161 1.00 92.19 128 LEU A O 1
ATOM 1075 N N . THR A 1 129 ? -7.532 -4.917 5.357 1.00 93.69 129 THR A N 1
ATOM 1076 C CA . THR A 1 129 ? -8.263 -3.702 4.984 1.00 93.69 129 THR A CA 1
ATOM 1077 C C . THR A 1 129 ? -9.682 -4.022 4.535 1.00 93.69 129 THR A C 1
ATOM 1079 O O . THR A 1 129 ? -10.607 -3.346 4.985 1.00 93.69 129 THR A O 1
ATOM 1082 N N . LYS A 1 130 ? -9.891 -5.092 3.754 1.00 93.69 130 LYS A N 1
ATOM 1083 C CA . LYS A 1 130 ? -11.232 -5.573 3.386 1.00 93.69 130 LYS A CA 1
ATOM 1084 C C . LYS A 1 130 ? -12.048 -5.938 4.625 1.00 93.69 130 LYS A C 1
ATOM 1086 O O . LYS A 1 130 ? -13.170 -5.459 4.776 1.00 93.69 130 LYS A O 1
ATOM 1091 N N . VAL A 1 131 ? -11.499 -6.710 5.564 1.00 93.25 131 VAL A N 1
ATOM 1092 C CA . VAL A 1 131 ? -12.223 -7.047 6.804 1.00 93.25 131 VAL A CA 1
ATOM 1093 C C . VAL A 1 131 ? -12.562 -5.781 7.601 1.00 93.25 131 VAL A C 1
ATOM 1095 O O . VAL A 1 131 ? -13.707 -5.603 8.023 1.00 93.25 131 VAL A O 1
ATOM 1098 N N . LEU A 1 132 ? -11.613 -4.855 7.759 1.00 92.19 132 LEU A N 1
ATOM 1099 C CA . LEU A 1 132 ? -11.844 -3.619 8.504 1.00 92.19 132 LEU A CA 1
ATOM 1100 C C . LEU A 1 132 ? -12.886 -2.711 7.837 1.00 92.19 132 LEU A C 1
ATOM 1102 O O . LEU A 1 132 ? -13.707 -2.119 8.532 1.00 92.19 132 LEU A O 1
ATOM 1106 N N . LEU A 1 133 ? -12.882 -2.584 6.512 1.00 92.00 133 LEU A N 1
ATOM 1107 C CA . LEU A 1 133 ? -13.808 -1.700 5.801 1.00 92.00 133 LEU A CA 1
ATOM 1108 C C . LEU A 1 133 ? -15.215 -2.301 5.689 1.00 92.00 133 LEU A C 1
ATOM 1110 O O . LEU A 1 133 ? -16.190 -1.593 5.930 1.00 92.00 133 LEU A O 1
ATOM 1114 N N . PHE A 1 134 ? -15.329 -3.595 5.384 1.00 91.62 134 PHE A N 1
ATOM 1115 C CA . PHE A 1 134 ? -16.618 -4.249 5.132 1.00 91.62 134 PHE A CA 1
ATOM 1116 C C . PHE A 1 134 ? -17.278 -4.800 6.398 1.00 91.62 134 PHE A C 1
ATOM 1118 O O . PHE A 1 134 ? -18.500 -4.756 6.525 1.00 91.62 134 PHE A O 1
ATOM 1125 N N . LYS A 1 135 ? -16.494 -5.326 7.347 1.00 89.94 135 LYS A N 1
ATOM 1126 C CA . LYS A 1 135 ? -17.017 -5.884 8.606 1.00 89.94 135 LYS A CA 1
ATOM 1127 C C . LYS A 1 135 ? -16.866 -4.933 9.785 1.00 89.94 135 LYS A C 1
ATOM 1129 O O . LYS A 1 135 ? -17.471 -5.179 10.824 1.00 89.94 135 LYS A O 1
ATOM 1134 N N . ASN A 1 136 ? -16.082 -3.860 9.646 1.00 90.50 136 ASN A N 1
ATOM 1135 C CA . ASN A 1 136 ? -15.763 -2.947 10.745 1.00 90.50 136 ASN A CA 1
ATOM 1136 C C . ASN A 1 136 ? -15.145 -3.674 11.957 1.00 90.50 136 ASN A C 1
ATOM 1138 O O . ASN A 1 136 ? -15.384 -3.298 13.104 1.00 90.50 136 ASN A O 1
ATOM 1142 N N . ARG A 1 137 ? -14.360 -4.729 11.696 1.00 88.06 137 ARG A N 1
ATOM 1143 C CA . ARG A 1 137 ? -13.661 -5.530 12.709 1.00 88.06 137 ARG A CA 1
ATOM 1144 C C . ARG A 1 137 ? -12.156 -5.449 12.498 1.00 88.06 137 ARG A C 1
ATOM 1146 O O . ARG A 1 137 ? -11.687 -5.449 11.364 1.00 88.06 137 ARG A O 1
ATOM 1153 N N . LEU A 1 138 ? -11.416 -5.401 13.600 1.00 88.38 138 LEU A N 1
ATOM 1154 C CA . LEU A 1 138 ? -9.966 -5.546 13.581 1.00 88.38 138 LEU A CA 1
ATOM 1155 C C . LEU A 1 138 ? -9.610 -7.032 13.614 1.00 88.38 138 LEU A C 1
ATOM 1157 O O . LEU A 1 138 ? -10.284 -7.829 14.267 1.00 88.38 138 LEU A O 1
ATOM 1161 N N . VAL A 1 139 ? -8.561 -7.389 12.883 1.00 88.38 139 VAL A N 1
ATOM 1162 C CA . VAL A 1 139 ? -8.005 -8.741 12.847 1.00 88.38 139 VAL A CA 1
ATOM 1163 C C . VAL A 1 139 ? -6.617 -8.670 13.459 1.00 88.38 139 VAL A C 1
ATOM 1165 O O . VAL A 1 139 ? -5.776 -7.893 13.009 1.00 88.38 139 VAL A O 1
ATOM 1168 N N . HIS A 1 140 ? -6.388 -9.481 14.485 1.00 87.50 140 HIS A N 1
ATOM 1169 C CA . HIS A 1 140 ? -5.084 -9.597 15.122 1.00 87.50 140 HIS A CA 1
ATOM 1170 C C . HIS A 1 140 ? -4.254 -10.626 14.370 1.00 87.50 140 HIS A C 1
ATOM 1172 O O . HIS A 1 140 ? -4.573 -11.815 14.367 1.00 87.50 140 HIS A O 1
ATOM 1178 N N . THR A 1 141 ? -3.198 -10.163 13.712 1.00 84.00 141 THR A N 1
ATOM 1179 C CA . THR A 1 141 ? -2.265 -11.032 13.001 1.00 84.00 141 THR A CA 1
ATOM 1180 C C . THR A 1 141 ? -1.148 -11.482 13.923 1.00 84.00 141 THR A C 1
ATOM 1182 O O . THR A 1 141 ? -0.499 -10.657 14.567 1.00 84.00 141 THR A O 1
ATOM 1185 N N . VAL A 1 142 ? -0.882 -12.785 13.937 1.00 81.00 142 VAL A N 1
ATOM 1186 C CA . VAL A 1 142 ? 0.338 -13.324 14.536 1.00 81.00 142 VAL A CA 1
ATOM 1187 C C . VAL A 1 142 ? 1.484 -13.043 13.571 1.00 81.00 142 VAL A C 1
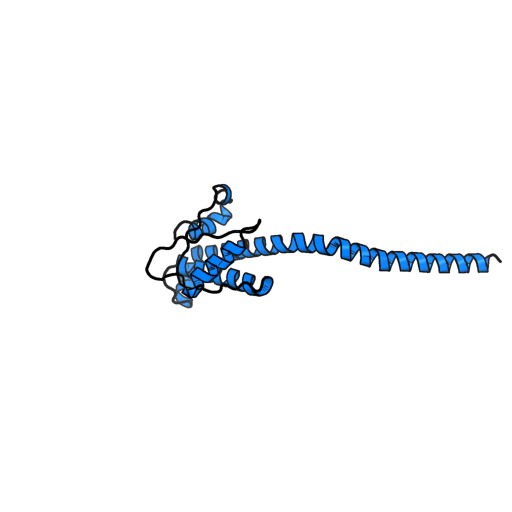ATOM 1189 O O . VAL A 1 142 ? 1.461 -13.483 12.425 1.00 81.00 142 VAL A O 1
ATOM 1192 N N . ALA A 1 143 ? 2.446 -12.261 14.037 1.00 71.94 143 ALA A N 1
ATOM 1193 C CA . ALA A 1 143 ? 3.595 -11.791 13.282 1.00 71.94 143 ALA A CA 1
ATOM 1194 C C . ALA A 1 143 ? 4.872 -12.168 14.040 1.00 71.94 143 ALA A C 1
ATOM 1196 O O . ALA A 1 143 ? 4.890 -12.147 15.272 1.00 71.94 143 ALA A O 1
ATOM 1197 N N . ASP A 1 144 ? 5.926 -12.519 13.308 1.00 72.69 144 ASP A N 1
ATOM 1198 C CA . ASP A 1 144 ? 7.218 -12.862 13.902 1.00 72.69 144 ASP A CA 1
ATOM 1199 C C . ASP A 1 144 ? 7.953 -11.606 14.415 1.00 72.69 144 ASP A C 1
ATOM 1201 O O . ASP A 1 144 ? 7.709 -10.482 13.965 1.00 72.69 144 ASP A O 1
ATOM 1205 N N . TYR A 1 145 ? 8.861 -11.798 15.374 1.00 63.66 145 TYR A N 1
ATOM 1206 C CA . TYR A 1 145 ? 9.483 -10.746 16.181 1.00 63.66 145 TYR A CA 1
ATOM 1207 C C . TYR A 1 145 ? 10.208 -9.675 15.346 1.00 63.66 145 TYR A C 1
ATOM 1209 O O . TYR A 1 145 ? 10.294 -8.514 15.750 1.00 63.66 145 TYR A O 1
ATOM 1217 N N . PHE A 1 146 ? 10.685 -10.027 14.147 1.00 65.19 146 PHE A N 1
ATOM 1218 C CA . PHE A 1 146 ? 11.389 -9.098 13.260 1.00 65.19 146 PHE A CA 1
ATOM 1219 C C . PHE A 1 146 ? 10.544 -7.878 12.854 1.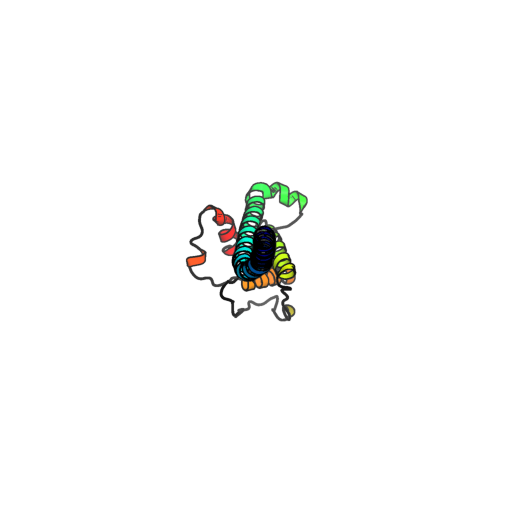00 65.19 146 PHE A C 1
ATOM 1221 O O . PHE A 1 146 ? 11.100 -6.807 12.617 1.00 65.19 146 PHE A O 1
ATOM 1228 N N . LEU A 1 147 ? 9.213 -8.010 12.825 1.00 59.19 147 LEU A N 1
ATOM 1229 C CA . LEU A 1 147 ? 8.290 -6.924 12.479 1.00 59.19 147 LEU A CA 1
ATOM 1230 C C . LEU A 1 147 ? 8.200 -5.838 13.560 1.00 59.19 147 LEU A C 1
ATOM 1232 O O . LEU A 1 147 ? 7.622 -4.785 13.309 1.00 59.19 147 LEU A O 1
ATOM 1236 N N . PHE A 1 148 ? 8.784 -6.058 14.741 1.00 60.75 148 PHE A N 1
ATOM 1237 C CA . PHE A 1 148 ? 8.778 -5.104 15.853 1.00 60.75 148 PHE A CA 1
ATOM 1238 C C . PHE A 1 148 ? 10.115 -4.373 16.036 1.00 60.75 148 PHE A C 1
ATOM 1240 O O . PHE A 1 148 ? 10.193 -3.448 16.839 1.00 60.75 148 PHE A O 1
ATOM 1247 N N . ASN A 1 149 ? 11.139 -4.704 15.241 1.00 62.44 149 ASN A N 1
ATOM 1248 C CA . ASN A 1 149 ? 12.444 -4.028 15.249 1.00 62.44 149 ASN A CA 1
ATOM 1249 C C . ASN A 1 149 ? 12.468 -2.762 14.368 1.00 62.44 149 ASN A C 1
ATOM 1251 O O . ASN A 1 149 ? 13.504 -2.400 13.807 1.00 62.44 149 ASN A O 1
ATOM 1255 N N . ILE A 1 150 ? 11.320 -2.104 14.195 1.00 63.81 150 ILE A N 1
ATOM 1256 C CA . ILE A 1 150 ? 11.196 -0.945 13.308 1.00 63.81 150 ILE A CA 1
ATOM 1257 C C . ILE A 1 150 ? 11.729 0.307 14.029 1.00 63.81 150 ILE A C 1
ATOM 1259 O O . ILE A 1 150 ? 11.418 0.501 15.206 1.00 63.81 150 ILE A O 1
ATOM 1263 N N . PRO A 1 151 ? 12.511 1.173 13.354 1.00 64.69 151 PRO A N 1
ATOM 1264 C CA . PRO A 1 151 ? 13.040 2.393 13.958 1.00 64.69 151 PRO A CA 1
ATOM 1265 C C . PRO A 1 151 ? 11.946 3.340 14.491 1.00 64.69 151 PRO A C 1
ATOM 1267 O O . PRO A 1 151 ? 10.796 3.330 14.043 1.00 64.69 151 PRO A O 1
ATOM 1270 N N . GLU A 1 152 ? 12.320 4.179 15.466 1.00 59.59 152 GLU A N 1
ATOM 1271 C CA . GLU A 1 152 ? 11.411 4.990 16.300 1.00 59.59 152 GLU A CA 1
ATOM 1272 C C . GLU A 1 152 ? 10.438 5.887 15.511 1.00 59.59 152 GLU A C 1
ATOM 1274 O O . GLU A 1 152 ? 9.331 6.191 15.967 1.00 59.59 152 GLU A O 1
ATOM 1279 N N . ASN A 1 153 ? 10.802 6.278 14.292 1.00 62.25 153 ASN A N 1
ATOM 1280 C CA . ASN A 1 153 ? 9.961 7.048 13.379 1.00 62.25 153 ASN A CA 1
ATOM 1281 C C . ASN A 1 153 ? 8.674 6.316 12.940 1.00 62.25 153 ASN A C 1
ATOM 1283 O O . ASN A 1 153 ? 7.708 6.977 12.559 1.00 62.25 153 ASN A O 1
ATOM 1287 N N . PHE A 1 154 ? 8.605 4.986 13.052 1.00 62.84 154 PHE A N 1
ATOM 1288 C CA . PHE A 1 154 ? 7.409 4.188 12.739 1.00 62.84 154 PHE A CA 1
ATOM 1289 C C . PHE A 1 154 ? 6.619 3.734 13.976 1.00 62.84 154 PHE A C 1
ATOM 1291 O O . PHE A 1 154 ? 5.620 3.024 13.844 1.00 62.84 154 PHE A O 1
ATOM 1298 N N . THR A 1 155 ? 6.981 4.188 15.179 1.00 67.44 155 THR A N 1
ATOM 1299 C CA . THR A 1 155 ? 6.259 3.867 16.428 1.00 67.44 155 THR A CA 1
ATOM 1300 C C . THR A 1 155 ? 4.735 4.092 16.346 1.00 67.44 155 THR A C 1
ATOM 1302 O O . THR A 1 155 ? 3.983 3.267 16.869 1.00 67.44 155 THR A O 1
ATOM 1305 N N . PRO A 1 156 ? 4.214 5.144 15.670 1.00 63.75 156 PRO A N 1
ATOM 1306 C CA . PRO A 1 156 ? 2.770 5.308 15.493 1.00 63.75 156 PRO A CA 1
ATOM 1307 C C . PRO A 1 156 ? 2.108 4.161 14.715 1.00 63.75 156 PRO A C 1
ATOM 1309 O O . PRO A 1 156 ? 1.002 3.757 15.072 1.00 63.75 156 PRO A O 1
ATOM 1312 N N . LEU A 1 157 ? 2.786 3.612 13.701 1.00 64.75 157 LEU A N 1
ATOM 1313 C CA . LEU A 1 157 ? 2.314 2.470 12.912 1.00 64.75 157 LEU A CA 1
ATOM 1314 C C . LEU A 1 157 ? 2.220 1.212 13.779 1.00 64.75 157 LEU A C 1
ATOM 1316 O O . LEU A 1 157 ? 1.174 0.569 13.805 1.00 64.75 157 LEU A O 1
ATOM 1320 N N . LEU A 1 158 ? 3.267 0.929 14.559 1.00 66.19 158 LEU A N 1
ATOM 1321 C CA . LEU A 1 158 ? 3.277 -0.188 15.506 1.00 66.19 158 LEU A CA 1
ATOM 1322 C C . LEU A 1 158 ? 2.169 -0.052 16.552 1.00 66.19 158 LEU A C 1
ATOM 1324 O O . LEU A 1 158 ? 1.437 -1.006 16.799 1.00 66.19 158 LEU A O 1
ATOM 1328 N N . SER A 1 159 ? 1.983 1.144 17.118 1.00 65.88 159 SER A N 1
ATOM 1329 C CA . SER A 1 159 ? 0.912 1.369 18.090 1.00 65.88 159 SER A CA 1
ATOM 1330 C C . SER A 1 159 ? -0.469 1.110 17.485 1.00 65.88 159 SER A C 1
ATOM 1332 O O . SER A 1 159 ? -1.268 0.413 18.092 1.00 65.88 159 SER A O 1
ATOM 1334 N N . ALA A 1 160 ? -0.727 1.564 16.254 1.00 62.53 160 ALA A N 1
ATOM 1335 C CA . ALA A 1 160 ? -2.003 1.337 15.582 1.00 62.53 160 ALA A CA 1
ATOM 1336 C C . ALA A 1 160 ? -2.281 -0.146 15.267 1.00 62.53 160 ALA A C 1
ATOM 1338 O O . ALA A 1 160 ? -3.454 -0.524 15.203 1.00 62.53 160 ALA A O 1
ATOM 1339 N N . LEU A 1 161 ? -1.228 -0.949 15.070 1.00 61.34 161 LEU A N 1
ATOM 1340 C CA . LEU A 1 161 ? -1.294 -2.387 14.788 1.00 61.34 161 LEU A CA 1
ATOM 1341 C C . LEU A 1 161 ? -1.428 -3.245 16.058 1.00 61.34 161 LEU A C 1
ATOM 1343 O O . LEU A 1 161 ? -2.130 -4.251 16.031 1.00 61.34 161 LEU A O 1
ATOM 1347 N N . VAL A 1 162 ? -0.772 -2.861 17.159 1.00 57.62 162 VAL A N 1
ATOM 1348 C CA . VAL A 1 162 ? -0.697 -3.669 18.392 1.00 57.62 162 VAL A CA 1
ATOM 1349 C C . VAL A 1 162 ? -1.820 -3.352 19.385 1.00 57.62 162 VAL A C 1
ATOM 1351 O O . VAL A 1 162 ? -2.268 -4.253 20.083 1.00 57.62 162 VAL A O 1
ATOM 1354 N N . THR A 1 163 ? -2.307 -2.107 19.464 1.00 52.31 163 THR A N 1
ATOM 1355 C CA . THR A 1 163 ? -3.306 -1.699 20.478 1.00 52.31 163 THR A CA 1
ATOM 1356 C C . THR A 1 163 ? -4.764 -1.804 20.010 1.00 52.31 163 THR A C 1
ATOM 1358 O O . THR A 1 163 ? -5.608 -0.992 20.398 1.00 52.31 163 THR A O 1
ATOM 1361 N N . GLY A 1 164 ? -5.059 -2.777 19.143 1.00 46.06 164 GLY A N 1
ATOM 1362 C CA . GLY A 1 164 ? -6.430 -3.152 18.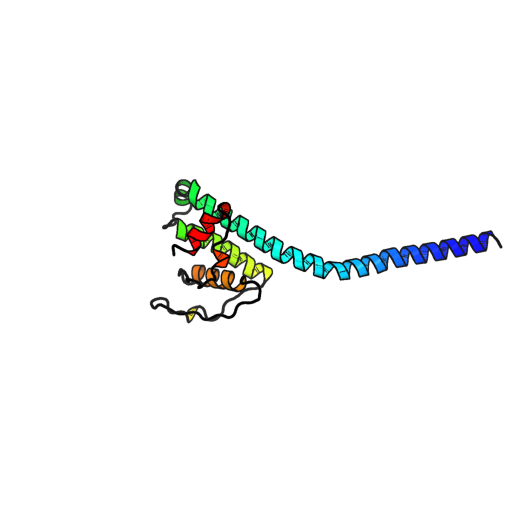774 1.00 46.06 164 GLY A CA 1
ATOM 1363 C C . GLY A 1 164 ? -7.136 -3.930 19.874 1.00 46.06 164 GLY A C 1
ATOM 1364 O O . GLY A 1 164 ? -6.442 -4.715 20.556 1.00 46.06 164 GLY A O 1
#

Foldseek 3Di:
DVVVVVVVVVVVVVVVVVCCVPVVVVVVCVVCVVVVVVVVV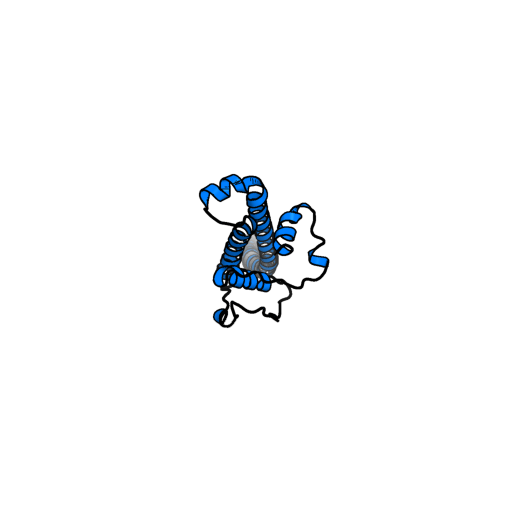VVVVVVLLVVLLVLLVCLVPVVVVVCVVPVDPDSLLVSLLVSLVSLLVVCCVPPVDDDPPLVVPDLPDDDDDDDDADPDNSVVSNVQSCCCNVNVDGDQDDDDPVVVPDDPSCVSVVCSRPVD

Radius of gyration: 26.28 Å; chains: 1; bounding box: 60×39×78 Å

Secondary structure (DSSP, 8-state):
-HHHHHHHHHHHHHHHHHHIIIIIHHHHHHHHHHHHHHHHHHHHHHHHHHHHHHHHHHHHHSHHHHHHHH--SSHHHHHHHHHHHHHHHHHHHHH----S-GGGS-SSS---------SSTHHHHHHHHHIIIII---------GGGG---GGGHHHHHHHH--

pLDDT: mean 83.95, std 10.14, range [46.06, 94.62]

Sequence (164 aa):
MHEYIVQVKDSVYEVLVNYIDIDFTLWLSWLLMPLIITFILPLVIVILLYISALILYTYKLHWNHVRTVFDRGDKWGAARKAVAAVWDSHGWIWHGYEVTGLENINNKDPALIVYYHGAIPIDVYYFLTKVLLFKNRLVHTVADYFLFNIPENFTPLLSALVTG

Organism: Popillia japonica (NCBI:txid7064)